Protein AF-A0AB34UCE8-F1 (afdb_monomer_lite)

Sequence (120 aa):
MIWHLSCYLSRYSAGAFVRYRGEFRMFAPASQPRFSLNIDSHNGIDHGFQVMAFTGHEAINKPFCFTLELVSERMSLDLEDLLNRPAFLQFAPDEGGIHGLIDQVSQGDSGRRLTHYSIT

Structure (mmCIF, N/CA/C/O backbone):
data_AF-A0AB34UCE8-F1
#
_entry.id   AF-A0AB34UCE8-F1
#
loop_
_atom_site.group_PDB
_atom_site.id
_atom_site.type_symbol
_atom_site.label_atom_id
_atom_site.label_alt_id
_atom_site.label_comp_id
_atom_site.label_asym_id
_atom_site.label_entity_id
_atom_site.label_seq_id
_atom_site.pdbx_PDB_ins_code
_atom_site.Cartn_x
_atom_site.Cartn_y
_atom_site.Cartn_z
_atom_site.occupancy
_atom_site.B_iso_or_equiv
_atom_site.auth_seq_id
_atom_site.auth_comp_id
_atom_site.auth_asym_id
_atom_site.auth_atom_id
_atom_site.pdbx_PDB_model_num
ATOM 1 N N . MET A 1 1 ? -3.613 0.505 31.515 1.00 31.31 1 MET A N 1
ATOM 2 C CA . MET A 1 1 ? -3.108 1.489 30.537 1.00 31.31 1 MET A CA 1
ATOM 3 C C . MET A 1 1 ? -4.100 1.512 29.391 1.00 31.31 1 MET A C 1
ATOM 5 O O . MET A 1 1 ? -4.073 0.636 28.543 1.00 31.31 1 MET A O 1
ATOM 9 N N . ILE A 1 2 ? -5.084 2.399 29.508 1.00 37.81 2 ILE A N 1
ATOM 10 C CA . ILE A 1 2 ? -6.290 2.462 28.680 1.00 37.81 2 ILE A CA 1
ATOM 11 C C . ILE A 1 2 ? -6.085 3.666 27.765 1.00 37.81 2 ILE A C 1
ATOM 13 O O . ILE A 1 2 ? -6.030 4.786 28.267 1.00 37.81 2 ILE A O 1
ATOM 17 N N . TRP A 1 3 ? -5.919 3.444 26.462 1.00 29.33 3 TRP A N 1
ATOM 18 C CA . TRP A 1 3 ? -5.972 4.536 25.493 1.00 29.33 3 TRP A CA 1
ATOM 19 C C . TRP A 1 3 ? -7.420 4.740 25.058 1.00 29.33 3 TRP A C 1
ATOM 21 O O . TRP A 1 3 ? -8.129 3.815 24.671 1.00 29.33 3 TRP A O 1
ATOM 31 N N . HIS A 1 4 ? -7.854 5.978 25.240 1.00 36.84 4 HIS A N 1
ATOM 32 C CA . HIS A 1 4 ? -9.202 6.485 25.080 1.00 36.84 4 HIS A CA 1
ATOM 33 C C . HIS A 1 4 ? -9.529 6.572 23.577 1.00 36.84 4 HIS A C 1
ATOM 35 O O . HIS A 1 4 ? -9.036 7.466 22.893 1.00 36.84 4 HIS A O 1
ATOM 41 N N . LEU A 1 5 ? -10.346 5.651 23.049 1.00 34.19 5 LEU A N 1
ATOM 42 C CA . LEU A 1 5 ? -10.987 5.830 21.744 1.00 34.19 5 LEU A CA 1
ATOM 43 C C . LEU A 1 5 ? -12.085 6.886 21.888 1.00 34.19 5 LEU A C 1
ATOM 45 O O . LEU A 1 5 ? -13.167 6.605 22.401 1.00 34.19 5 LEU A O 1
ATOM 49 N N . SER A 1 6 ? -11.822 8.096 21.406 1.00 31.16 6 SER A N 1
ATOM 50 C CA . SER A 1 6 ? -12.874 9.060 21.105 1.00 31.16 6 SER A CA 1
ATOM 51 C C . SER A 1 6 ? -12.680 9.601 19.695 1.00 31.16 6 SER A C 1
ATOM 53 O O . SER A 1 6 ? -11.582 10.010 19.335 1.00 31.16 6 SER A O 1
ATOM 55 N N . CYS A 1 7 ? -13.803 9.645 18.973 1.00 29.45 7 CYS A N 1
ATOM 56 C CA . CYS A 1 7 ? -14.050 10.300 17.684 1.00 29.45 7 CYS A CA 1
ATOM 57 C C . CYS A 1 7 ? -13.755 9.495 16.404 1.00 29.45 7 CYS A C 1
ATOM 59 O O . CYS A 1 7 ? -12.812 9.803 15.694 1.00 29.45 7 CYS A O 1
ATOM 61 N N . TYR A 1 8 ? -14.648 8.562 16.035 1.00 30.80 8 TYR A N 1
ATOM 62 C CA . TYR A 1 8 ? -15.521 8.738 14.850 1.00 30.80 8 TYR A CA 1
ATOM 63 C C . TYR A 1 8 ? -16.621 7.655 14.779 1.00 30.80 8 TYR A C 1
ATOM 65 O O . TYR A 1 8 ? -16.669 6.807 13.892 1.00 30.80 8 TYR A O 1
ATOM 73 N N . LEU A 1 9 ? -17.570 7.690 15.719 1.00 33.47 9 LEU A N 1
ATOM 74 C CA . LEU A 1 9 ? -18.876 7.057 15.514 1.00 33.47 9 LEU A CA 1
ATOM 75 C C . LEU A 1 9 ? -19.745 8.004 14.679 1.00 33.47 9 LEU A C 1
ATOM 77 O O . LEU A 1 9 ? -20.550 8.764 15.208 1.00 33.47 9 LEU A O 1
ATOM 81 N N . SER A 1 10 ? -19.596 7.945 13.358 1.00 31.47 10 SER A N 1
ATOM 82 C CA . SER A 1 10 ? -20.659 8.363 12.445 1.00 31.47 10 SER A CA 1
ATOM 83 C C . SER A 1 10 ? -21.003 7.179 11.547 1.00 31.47 10 SER A C 1
ATOM 85 O O . SER A 1 10 ? -20.401 6.973 10.503 1.00 31.47 10 SER A O 1
ATOM 87 N N . ARG A 1 11 ? -21.974 6.383 12.018 1.00 32.59 11 ARG A N 1
ATOM 88 C CA . ARG A 1 11 ? -22.671 5.300 11.297 1.00 32.59 11 ARG A CA 1
ATOM 89 C C . ARG A 1 11 ? -21.793 4.168 10.742 1.00 32.59 11 ARG A C 1
ATOM 91 O O . ARG A 1 11 ? -21.657 4.005 9.537 1.00 32.59 11 ARG A O 1
ATOM 98 N N . TYR A 1 12 ? -21.377 3.267 11.628 1.00 33.50 12 TYR A N 1
ATOM 99 C CA . TYR A 1 12 ? -21.099 1.878 11.257 1.00 33.50 12 TYR A CA 1
ATOM 100 C C . TYR A 1 12 ? -22.294 1.010 11.664 1.00 33.50 12 TYR A C 1
ATOM 102 O O . TYR A 1 12 ? -22.451 0.642 12.825 1.00 33.50 12 TYR A O 1
ATOM 110 N N . SER A 1 13 ? -23.180 0.728 10.707 1.00 29.44 13 SER A N 1
ATOM 111 C CA . SER A 1 13 ? -24.073 -0.429 10.803 1.00 29.44 13 SER A CA 1
ATOM 112 C C . SER A 1 13 ? -23.253 -1.658 10.428 1.00 29.44 13 SER A C 1
ATOM 114 O O . SER A 1 13 ? -22.574 -1.653 9.401 1.00 29.44 13 SER A O 1
ATOM 116 N N . ALA A 1 14 ? -23.308 -2.696 11.261 1.00 29.31 14 ALA A N 1
ATOM 117 C CA . ALA A 1 14 ? -22.696 -3.993 10.999 1.00 29.31 14 ALA A CA 1
ATOM 118 C C . ALA A 1 14 ? -23.028 -4.482 9.572 1.00 29.31 14 ALA A C 1
ATOM 120 O O . ALA A 1 14 ? -24.190 -4.452 9.165 1.00 29.31 14 ALA A O 1
ATOM 121 N N . GLY A 1 15 ? -22.008 -4.916 8.821 1.00 32.22 15 GLY A N 1
ATOM 122 C CA . GLY A 1 15 ? -22.166 -5.540 7.498 1.00 32.22 15 GLY A CA 1
ATOM 123 C C . GLY A 1 15 ? -21.963 -4.643 6.268 1.00 32.22 15 GLY A C 1
ATOM 124 O O . GLY A 1 15 ? -22.334 -5.048 5.169 1.00 32.22 15 GLY A O 1
ATOM 125 N N . ALA A 1 16 ? -21.385 -3.447 6.400 1.00 31.16 16 ALA A N 1
ATOM 126 C CA . ALA A 1 16 ? -21.163 -2.569 5.252 1.00 31.16 16 ALA A CA 1
ATOM 127 C C . ALA A 1 16 ? -19.936 -2.997 4.419 1.00 31.16 16 ALA A C 1
ATOM 129 O O . ALA A 1 16 ? -18.796 -2.801 4.827 1.00 31.16 16 ALA A O 1
ATOM 130 N N . PHE A 1 17 ? -20.170 -3.521 3.211 1.00 34.25 17 PHE A N 1
ATOM 131 C CA . PHE A 1 17 ? -19.202 -3.422 2.116 1.00 34.25 17 PHE A CA 1
ATOM 132 C C . PHE A 1 17 ? -18.898 -1.935 1.892 1.00 34.25 17 PHE A C 1
ATOM 134 O O . PHE A 1 17 ? -19.742 -1.208 1.361 1.00 34.25 17 PHE A O 1
ATOM 141 N N . VAL A 1 18 ? -17.715 -1.460 2.282 1.00 39.50 18 VAL A N 1
ATOM 142 C CA . VAL A 1 18 ? -17.302 -0.088 1.970 1.00 39.50 18 VAL A CA 1
ATOM 143 C C . VAL A 1 18 ? -16.755 -0.069 0.546 1.00 39.50 18 VAL A C 1
ATOM 145 O O . VAL A 1 18 ? -15.559 -0.183 0.300 1.00 39.50 18 VAL A O 1
ATOM 148 N N . ARG A 1 19 ? -17.660 0.064 -0.428 1.00 39.19 19 ARG A N 1
ATOM 149 C CA . ARG A 1 19 ? -17.294 0.541 -1.763 1.00 39.19 19 ARG A CA 1
ATOM 150 C C . ARG A 1 19 ? -17.201 2.059 -1.685 1.00 39.19 19 ARG A C 1
ATOM 152 O O . ARG A 1 19 ? -18.227 2.738 -1.688 1.00 39.19 19 ARG A O 1
ATOM 159 N N . TYR A 1 20 ? -15.990 2.604 -1.617 1.00 41.78 20 TYR A N 1
ATOM 160 C CA . TYR A 1 20 ? -15.804 4.042 -1.780 1.00 41.78 20 TYR A CA 1
ATOM 161 C C . TYR A 1 20 ? -16.196 4.438 -3.212 1.00 41.78 20 TYR A C 1
ATOM 163 O O . TYR A 1 20 ? -15.459 4.220 -4.168 1.00 41.78 20 TYR A O 1
ATOM 171 N N . ARG A 1 21 ? -17.390 5.020 -3.362 1.00 46.47 21 ARG A N 1
ATOM 172 C CA . ARG A 1 21 ? -17.827 5.752 -4.557 1.00 46.47 21 ARG A CA 1
ATOM 173 C C . ARG A 1 21 ? -17.970 7.210 -4.122 1.00 46.47 21 ARG A C 1
ATOM 175 O O . ARG A 1 21 ? -19.006 7.601 -3.602 1.00 46.47 21 ARG A O 1
ATOM 182 N N . GLY A 1 22 ? -16.866 7.954 -4.177 1.00 38.09 22 GLY A N 1
ATOM 183 C CA . GLY A 1 22 ? -16.751 9.257 -3.518 1.00 38.09 22 GLY A CA 1
ATOM 184 C C . GLY A 1 22 ? -17.762 10.293 -4.020 1.00 38.09 22 GLY A C 1
ATOM 185 O O . GLY A 1 22 ? -17.827 10.559 -5.218 1.00 38.09 22 GLY A O 1
ATOM 186 N N . GLU A 1 23 ? -18.497 10.921 -3.098 1.00 37.00 23 GLU A N 1
ATOM 187 C CA . GLU A 1 23 ? -19.188 12.193 -3.328 1.00 37.00 23 GLU A CA 1
ATOM 188 C C . GLU A 1 23 ? -18.338 13.352 -2.783 1.00 37.00 23 GLU A C 1
ATOM 190 O O . GLU A 1 23 ? -17.832 13.321 -1.661 1.00 37.00 23 GLU A O 1
ATOM 195 N N . PHE A 1 24 ? -18.144 14.368 -3.625 1.00 40.97 24 PHE A N 1
ATOM 196 C CA . PHE A 1 24 ? -17.245 15.501 -3.416 1.00 40.97 24 PHE A CA 1
ATOM 197 C C . PHE A 1 24 ? -17.883 16.599 -2.553 1.00 40.97 24 PHE A C 1
ATOM 199 O O . PHE A 1 24 ? -18.940 17.122 -2.903 1.00 40.97 24 PHE A O 1
ATOM 206 N N . ARG A 1 25 ? -17.155 17.102 -1.547 1.00 39.88 25 ARG A N 1
ATOM 207 C CA . ARG A 1 25 ? -17.235 18.516 -1.142 1.00 39.88 25 ARG A CA 1
ATOM 208 C C . ARG A 1 25 ? -15.830 19.126 -0.988 1.00 39.88 25 ARG A C 1
ATOM 210 O O . ARG A 1 25 ? -15.056 18.699 -0.145 1.00 39.88 25 ARG A O 1
ATOM 217 N N . MET A 1 26 ? -15.543 20.062 -1.908 1.00 40.09 26 MET A N 1
ATOM 218 C CA . MET A 1 26 ? -14.670 21.261 -1.868 1.00 40.09 26 MET A CA 1
ATOM 219 C C . MET A 1 26 ? -13.779 21.433 -0.616 1.00 40.09 26 MET A C 1
ATOM 221 O O . MET A 1 26 ? -14.319 21.560 0.470 1.00 40.09 26 MET A O 1
ATOM 225 N N . PHE A 1 27 ? -12.445 21.537 -0.643 1.00 43.84 27 PHE A N 1
ATOM 226 C CA . PHE A 1 27 ? -11.460 21.821 -1.691 1.00 43.84 27 PHE A CA 1
ATOM 227 C C . PHE A 1 27 ? -10.139 21.110 -1.332 1.00 43.84 27 PHE A C 1
ATOM 229 O O . PHE A 1 27 ? -9.498 21.461 -0.347 1.00 43.84 27 PHE A O 1
ATOM 236 N N . ALA A 1 28 ? -9.703 20.164 -2.160 1.00 45.12 28 ALA A N 1
ATOM 237 C CA . ALA A 1 28 ? -8.292 19.797 -2.283 1.00 45.12 28 ALA A CA 1
ATOM 238 C C . ALA A 1 28 ? -7.866 20.188 -3.709 1.00 45.12 28 ALA A C 1
ATOM 240 O O . ALA A 1 28 ? -8.712 20.095 -4.611 1.00 45.12 28 ALA A O 1
ATOM 241 N N . PRO A 1 29 ? -6.630 20.665 -3.948 1.00 43.16 29 PRO A N 1
ATOM 242 C CA . PRO A 1 29 ? -6.163 20.963 -5.299 1.00 43.16 29 PRO A CA 1
ATOM 243 C C . PRO A 1 29 ? -6.410 19.748 -6.203 1.00 43.16 29 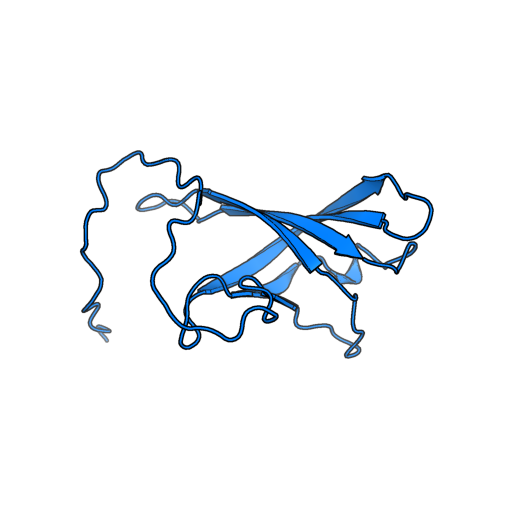PRO A C 1
ATOM 245 O O . PRO A 1 29 ? -6.121 18.613 -5.828 1.00 43.16 29 PRO A O 1
ATOM 248 N N . ALA A 1 30 ? -7.001 19.986 -7.377 1.00 47.66 30 ALA A N 1
ATOM 249 C CA . ALA A 1 30 ? -7.622 18.965 -8.231 1.00 47.66 30 ALA A CA 1
ATOM 250 C C . ALA A 1 30 ? -6.670 17.870 -8.763 1.00 47.66 30 ALA A C 1
ATOM 252 O O . ALA A 1 30 ? -7.119 16.962 -9.457 1.00 47.66 30 ALA A O 1
ATOM 253 N N . SER A 1 31 ? -5.377 17.955 -8.450 1.00 49.78 31 SER A N 1
ATOM 254 C CA . SER A 1 31 ? -4.306 17.099 -8.955 1.00 49.78 31 SER A CA 1
ATOM 255 C C . SER A 1 31 ? -3.635 16.221 -7.897 1.00 49.78 31 SER A C 1
ATOM 257 O O . SER A 1 31 ? -2.732 15.467 -8.249 1.00 49.78 31 SER A O 1
ATOM 259 N N . GLN A 1 32 ? -4.034 16.283 -6.621 1.00 50.03 32 GLN A N 1
ATOM 260 C CA . GLN A 1 32 ? -3.487 15.353 -5.631 1.00 50.03 32 GLN A CA 1
ATOM 261 C C . GLN A 1 32 ? -4.179 13.987 -5.748 1.00 50.03 32 GLN A C 1
ATOM 263 O O . GLN A 1 32 ? -5.415 13.933 -5.702 1.00 50.03 32 GLN A O 1
ATOM 268 N N . PRO A 1 33 ? -3.422 12.881 -5.896 1.00 52.88 33 PRO A N 1
ATOM 269 C CA . PRO A 1 33 ? -4.004 11.554 -5.796 1.00 52.88 33 PRO A CA 1
ATOM 270 C C . PRO A 1 33 ? -4.626 11.439 -4.404 1.00 52.88 33 PRO A C 1
ATOM 272 O O . PRO A 1 33 ? -3.948 11.586 -3.391 1.00 52.88 33 PRO A O 1
ATOM 275 N N . ARG A 1 34 ? -5.946 11.234 -4.353 1.00 70.31 34 ARG A N 1
ATOM 276 C CA . ARG A 1 34 ? -6.688 11.121 -3.084 1.00 70.31 34 ARG A CA 1
ATOM 277 C C . ARG A 1 34 ? -6.280 9.896 -2.268 1.00 70.31 34 ARG A C 1
ATOM 279 O O . ARG A 1 34 ? -6.650 9.801 -1.104 1.00 70.31 34 ARG A O 1
ATOM 286 N N . PHE A 1 35 ? -5.547 8.984 -2.898 1.00 86.44 35 PHE A N 1
ATOM 287 C CA . PHE A 1 35 ? -5.077 7.744 -2.321 1.00 86.44 35 PHE A CA 1
ATOM 288 C C . PHE A 1 35 ? -3.578 7.628 -2.567 1.00 86.44 35 PHE A C 1
ATOM 290 O O . PHE A 1 35 ? -3.126 7.805 -3.702 1.00 86.44 35 PHE A O 1
ATOM 297 N N . SER A 1 36 ? -2.815 7.321 -1.528 1.00 91.94 36 SER A N 1
ATOM 298 C CA . SER A 1 36 ? -1.389 7.032 -1.650 1.00 91.94 36 SER A CA 1
ATOM 299 C C . SER A 1 36 ? -1.029 5.794 -0.848 1.00 91.94 36 SER A C 1
ATOM 301 O O . SER A 1 36 ? -1.662 5.477 0.158 1.00 91.94 36 SER A O 1
ATOM 303 N N . LEU A 1 37 ? -0.014 5.088 -1.332 1.00 95.00 37 LEU A N 1
ATOM 304 C CA . LEU A 1 37 ? 0.551 3.923 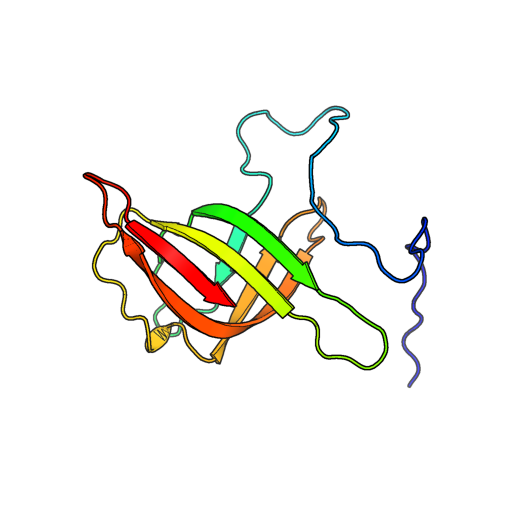-0.681 1.00 95.00 37 LEU A CA 1
ATOM 305 C C . LEU A 1 37 ? 2.016 4.218 -0.381 1.00 95.00 37 LEU A C 1
ATOM 307 O O . LEU A 1 37 ? 2.787 4.514 -1.292 1.00 95.00 37 LEU A O 1
ATOM 311 N N . ASN A 1 38 ? 2.386 4.139 0.890 1.00 94.56 38 ASN A N 1
ATOM 312 C CA . ASN A 1 38 ? 3.775 4.156 1.323 1.00 94.56 38 ASN A CA 1
ATOM 313 C C . ASN A 1 38 ? 4.154 2.748 1.788 1.00 94.56 38 ASN A C 1
ATOM 315 O O . ASN A 1 38 ? 3.385 2.128 2.517 1.00 94.56 38 ASN A O 1
ATOM 319 N N . ILE A 1 39 ? 5.303 2.243 1.348 1.00 94.75 39 ILE A N 1
ATOM 320 C CA . ILE A 1 39 ? 5.829 0.935 1.743 1.00 94.75 39 ILE A CA 1
ATOM 321 C C . ILE A 1 39 ? 7.223 1.170 2.309 1.00 94.75 39 ILE A C 1
ATOM 323 O O . ILE A 1 39 ? 8.058 1.794 1.651 1.00 94.75 39 ILE A O 1
ATOM 327 N N . ASP A 1 40 ? 7.474 0.663 3.512 1.00 92.31 40 ASP A N 1
ATOM 328 C CA . ASP A 1 40 ? 8.793 0.719 4.134 1.00 92.31 40 ASP A CA 1
ATOM 329 C C . ASP A 1 40 ? 9.731 -0.289 3.452 1.00 92.31 40 ASP A C 1
ATOM 331 O O . ASP A 1 40 ? 9.721 -1.486 3.746 1.00 92.31 40 ASP A O 1
ATOM 335 N N . SER A 1 41 ? 10.496 0.192 2.473 1.00 82.06 41 SER A N 1
ATOM 336 C CA . SER A 1 41 ? 11.401 -0.616 1.659 1.00 82.06 41 SER A CA 1
ATOM 337 C C . SER A 1 41 ? 12.811 -0.652 2.252 1.00 82.06 41 SER A C 1
ATOM 339 O O . SER A 1 41 ? 13.417 0.388 2.515 1.00 82.06 41 SER A O 1
ATOM 341 N N . HIS A 1 42 ? 13.388 -1.850 2.398 1.00 76.31 42 HIS A N 1
ATOM 342 C CA . HIS A 1 42 ? 14.711 -2.057 3.011 1.00 76.31 42 HIS A CA 1
ATOM 343 C C . HIS A 1 42 ? 15.873 -1.316 2.333 1.00 76.31 42 HIS A C 1
ATOM 345 O O . HIS A 1 42 ? 16.896 -1.068 2.966 1.00 76.31 42 HIS A O 1
ATOM 351 N N . ASN A 1 43 ? 15.743 -0.980 1.055 1.00 78.19 43 ASN A N 1
ATOM 352 C CA . ASN A 1 43 ? 16.773 -0.316 0.255 1.00 78.19 43 ASN A CA 1
ATOM 353 C C . ASN A 1 43 ? 16.338 1.088 -0.201 1.00 78.19 43 ASN A C 1
ATOM 355 O O . ASN A 1 43 ? 17.010 1.695 -1.034 1.00 78.19 43 ASN A O 1
ATOM 359 N N . GLY A 1 44 ? 15.219 1.597 0.328 1.00 78.88 44 GLY A N 1
ATOM 360 C CA . GLY A 1 44 ? 14.649 2.880 -0.076 1.00 78.88 44 GLY A CA 1
ATOM 361 C C . GLY A 1 44 ? 14.226 2.927 -1.547 1.00 78.88 44 GLY A C 1
ATOM 362 O O . GLY A 1 44 ? 14.144 4.017 -2.115 1.00 78.88 44 GLY A O 1
ATOM 363 N N . ILE A 1 45 ? 13.998 1.774 -2.191 1.00 84.44 45 ILE A N 1
ATOM 364 C CA . ILE A 1 45 ? 13.519 1.739 -3.574 1.00 84.44 45 ILE A CA 1
ATOM 365 C C . ILE A 1 45 ? 12.116 2.333 -3.639 1.00 84.44 45 ILE A C 1
ATOM 367 O O . ILE A 1 45 ? 11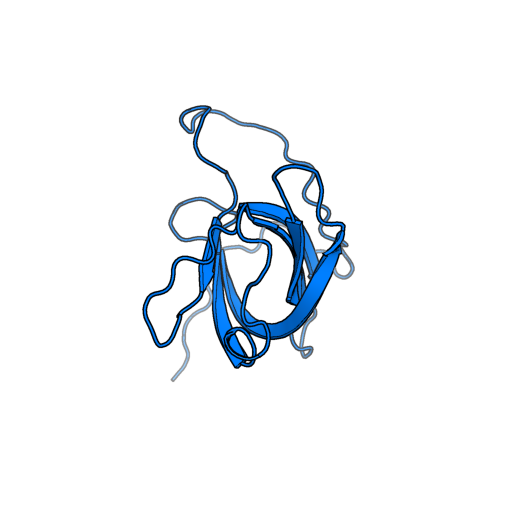.196 1.890 -2.956 1.00 84.44 45 ILE A O 1
ATOM 371 N N . ASP A 1 46 ? 11.946 3.282 -4.556 1.00 88.62 46 ASP A N 1
ATOM 372 C CA . ASP A 1 46 ? 10.630 3.705 -5.003 1.00 88.62 46 ASP A CA 1
ATOM 373 C C . ASP A 1 46 ? 10.079 2.703 -6.032 1.00 88.62 46 ASP A C 1
ATOM 375 O O . ASP A 1 46 ? 10.609 2.529 -7.143 1.00 88.62 46 ASP A O 1
ATOM 379 N N . HIS A 1 47 ? 9.005 2.021 -5.638 1.00 90.62 47 HIS A N 1
ATOM 380 C CA . HIS A 1 47 ? 8.282 1.069 -6.475 1.00 90.62 47 HIS A CA 1
ATOM 381 C C . HIS A 1 47 ? 7.406 1.765 -7.531 1.00 90.62 47 HIS A C 1
ATOM 383 O O . HIS A 1 47 ? 6.974 1.114 -8.484 1.00 90.62 47 HIS A O 1
ATOM 389 N N . GLY A 1 48 ? 7.160 3.074 -7.401 1.00 91.94 48 GLY A N 1
ATOM 390 C CA . GLY A 1 48 ? 6.358 3.865 -8.334 1.00 91.94 48 GLY A CA 1
ATOM 391 C C . GLY A 1 48 ? 4.884 3.461 -8.365 1.00 91.94 48 GLY A C 1
ATOM 392 O O . GLY A 1 48 ? 4.226 3.629 -9.393 1.00 91.94 48 GLY A O 1
ATOM 393 N N . PHE A 1 49 ? 4.376 2.873 -7.276 1.00 94.19 49 PHE A N 1
ATOM 394 C CA . PHE A 1 49 ? 2.997 2.405 -7.206 1.00 94.19 49 PHE A CA 1
ATOM 395 C C . PHE A 1 49 ? 2.005 3.564 -7.184 1.00 94.19 49 PHE A C 1
ATOM 397 O O . PHE A 1 49 ? 2.098 4.486 -6.377 1.00 94.19 49 PHE A O 1
ATOM 404 N N . GLN A 1 50 ? 0.995 3.460 -8.041 1.00 93.31 50 GLN A N 1
ATOM 405 C CA . GLN A 1 50 ? -0.187 4.309 -8.029 1.00 93.31 50 GLN A CA 1
ATOM 406 C C . GLN A 1 50 ? -1.398 3.454 -7.674 1.00 93.31 50 GLN A C 1
ATOM 408 O O . GLN A 1 50 ? -1.640 2.424 -8.305 1.00 93.31 50 GLN A O 1
ATOM 413 N N . VAL A 1 51 ? -2.166 3.890 -6.676 1.00 93.31 51 VAL A N 1
ATOM 414 C CA . VAL A 1 51 ? -3.378 3.190 -6.235 1.00 93.31 51 VAL A CA 1
ATOM 415 C C . VAL A 1 51 ? -4.503 3.449 -7.236 1.00 93.31 51 VAL A C 1
ATOM 417 O O . VAL A 1 51 ? -4.918 4.593 -7.422 1.00 93.31 51 VAL A O 1
ATOM 420 N N . MET A 1 52 ? -5.006 2.391 -7.874 1.00 91.19 52 MET A N 1
ATOM 421 C CA . MET A 1 52 ? -6.153 2.448 -8.789 1.00 91.19 52 MET A CA 1
ATOM 422 C C . MET A 1 52 ? -7.467 2.201 -8.060 1.00 91.19 52 MET A C 1
ATOM 424 O O . MET A 1 52 ? -8.434 2.941 -8.246 1.00 91.19 52 MET A O 1
ATOM 428 N N . ALA A 1 53 ? -7.491 1.177 -7.213 1.00 90.75 53 ALA A N 1
ATOM 429 C CA . ALA A 1 53 ? -8.644 0.812 -6.410 1.00 90.75 53 ALA A CA 1
ATOM 430 C C . ALA A 1 53 ? -8.195 0.092 -5.138 1.00 90.75 53 ALA A C 1
ATOM 432 O O . ALA A 1 53 ? -7.075 -0.405 -5.044 1.00 90.75 53 ALA A O 1
ATOM 433 N N . PHE A 1 54 ? -9.089 0.024 -4.158 1.00 94.56 54 PHE A N 1
ATOM 434 C CA . PHE A 1 54 ? -8.911 -0.830 -2.995 1.00 94.56 54 PHE A CA 1
ATOM 435 C C . PHE A 1 54 ? -10.265 -1.291 -2.460 1.00 94.56 54 PHE A C 1
ATOM 437 O O . PHE A 1 54 ? -11.283 -0.615 -2.632 1.00 94.56 54 PHE A O 1
ATOM 444 N N . THR A 1 55 ? -10.273 -2.446 -1.803 1.00 92.69 55 THR A N 1
ATOM 445 C CA . THR A 1 55 ? -11.419 -2.971 -1.057 1.00 92.69 55 THR A CA 1
ATOM 446 C C . THR A 1 55 ? -10.944 -3.403 0.320 1.00 92.69 55 THR A C 1
ATOM 448 O O . THR A 1 55 ? -9.991 -4.165 0.421 1.00 92.69 55 THR A O 1
ATOM 451 N N . GLY A 1 56 ? -11.614 -2.922 1.367 1.00 92.12 56 GLY A N 1
ATOM 452 C CA . GLY A 1 56 ? -11.330 -3.285 2.753 1.00 92.12 56 GLY A CA 1
ATOM 453 C C . GLY A 1 56 ? -12.440 -4.133 3.365 1.00 92.12 56 GLY A C 1
ATOM 454 O O . GLY A 1 56 ? -13.626 -3.893 3.120 1.00 92.12 56 GLY A O 1
ATOM 455 N N . HIS A 1 57 ? -12.056 -5.098 4.192 1.00 90.31 57 HIS A N 1
ATOM 456 C CA . HIS A 1 57 ? -12.941 -5.831 5.085 1.00 90.31 57 HIS A CA 1
ATOM 457 C C . HIS A 1 57 ? -12.474 -5.648 6.527 1.00 90.31 57 HIS A C 1
ATOM 459 O O . HIS A 1 57 ? -11.344 -5.990 6.873 1.00 90.31 57 HIS A O 1
ATOM 465 N N . GLU A 1 58 ? -13.365 -5.141 7.374 1.00 90.44 58 GLU A N 1
ATOM 466 C CA . GLU A 1 58 ? -13.126 -4.971 8.803 1.00 90.44 58 GLU A CA 1
ATOM 467 C C . GLU A 1 58 ? -14.342 -5.473 9.586 1.00 90.44 58 GLU A C 1
ATOM 469 O O . GLU A 1 58 ? -15.494 -5.199 9.237 1.00 90.44 58 GLU A O 1
ATOM 474 N N . ALA A 1 59 ? -14.083 -6.233 10.649 1.00 89.31 59 ALA A N 1
ATOM 475 C CA . ALA A 1 59 ? -15.107 -6.737 11.548 1.00 89.31 59 ALA A CA 1
ATOM 476 C C . ALA A 1 59 ? -14.549 -6.868 12.969 1.00 89.31 59 ALA A C 1
ATOM 478 O O . ALA A 1 59 ? -13.373 -7.163 13.173 1.00 89.31 59 ALA A O 1
ATOM 479 N N . ILE A 1 60 ? -15.413 -6.692 13.971 1.00 93.25 60 ILE A N 1
ATOM 480 C CA . ILE A 1 60 ? -15.026 -6.825 15.381 1.00 93.25 60 ILE A CA 1
ATOM 481 C C . ILE A 1 60 ? -14.467 -8.234 15.630 1.00 93.25 60 ILE A C 1
ATOM 483 O O . ILE A 1 60 ? -15.087 -9.231 15.253 1.00 93.25 60 ILE A O 1
ATOM 487 N N . ASN A 1 61 ? -13.315 -8.312 16.303 1.00 91.81 61 ASN A N 1
ATOM 488 C CA . ASN A 1 61 ? -12.588 -9.554 16.601 1.00 91.81 61 ASN A CA 1
ATOM 489 C C . ASN A 1 61 ? -12.129 -10.343 15.359 1.00 91.81 61 ASN A C 1
ATOM 491 O O . ASN A 1 61 ? -11.918 -11.557 15.442 1.00 91.81 61 ASN A O 1
ATOM 495 N N . LYS A 1 62 ? -11.976 -9.683 14.209 1.00 91.81 62 LYS A N 1
ATOM 496 C CA . LYS A 1 62 ? -11.342 -10.245 13.013 1.00 91.81 62 LYS A CA 1
ATOM 497 C C . LYS A 1 62 ? -10.165 -9.357 12.605 1.00 91.81 62 LYS A C 1
ATOM 499 O O . LYS A 1 62 ? -10.274 -8.141 12.747 1.00 91.81 62 LYS A O 1
ATOM 504 N N . PRO A 1 63 ? -9.055 -9.930 12.107 1.00 90.25 63 PRO A N 1
ATOM 505 C CA . PRO A 1 63 ? -8.054 -9.136 11.408 1.00 90.25 63 PRO A CA 1
ATOM 506 C C . PRO A 1 63 ? -8.721 -8.372 10.263 1.00 90.25 63 PRO A C 1
ATOM 508 O O . PRO A 1 63 ? -9.580 -8.926 9.570 1.00 90.25 63 PRO A O 1
ATOM 511 N N . PHE A 1 64 ? -8.346 -7.110 10.082 1.00 91.81 64 PHE A N 1
ATOM 512 C CA . PHE A 1 64 ? -8.721 -6.381 8.879 1.00 91.81 64 PHE A CA 1
ATOM 513 C C . PHE A 1 64 ? -7.961 -6.956 7.676 1.00 91.81 64 PHE A C 1
ATOM 515 O O . PHE A 1 64 ? -6.906 -7.571 7.830 1.00 91.81 64 PHE A O 1
ATOM 522 N N . CYS A 1 65 ? -8.490 -6.749 6.477 1.00 93.94 65 CYS A N 1
ATOM 523 C CA . CYS A 1 65 ? -7.852 -7.153 5.228 1.00 93.94 65 CYS A CA 1
ATOM 524 C C . CYS A 1 65 ? -8.181 -6.117 4.155 1.00 93.94 65 CYS A C 1
ATOM 526 O O . CYS A 1 65 ? -9.347 -5.744 4.006 1.00 93.94 65 CYS A O 1
ATOM 528 N N . PHE A 1 66 ? -7.168 -5.623 3.445 1.00 96.00 66 PHE A N 1
ATOM 529 C CA . PHE A 1 66 ? -7.339 -4.644 2.378 1.00 96.00 66 PHE A CA 1
ATOM 530 C C . PHE A 1 66 ? -6.631 -5.130 1.126 1.00 96.00 66 PHE A C 1
ATOM 532 O O . PHE A 1 66 ? -5.413 -5.188 1.095 1.00 96.00 66 PHE A O 1
ATOM 539 N N . THR A 1 67 ? -7.391 -5.398 0.071 1.00 97.25 67 THR A N 1
ATOM 540 C CA . THR A 1 67 ? -6.814 -5.687 -1.241 1.00 97.25 67 THR A CA 1
ATOM 541 C C . THR A 1 67 ? -6.707 -4.396 -2.034 1.00 97.25 67 THR A C 1
ATOM 543 O O . THR A 1 67 ? -7.700 -3.680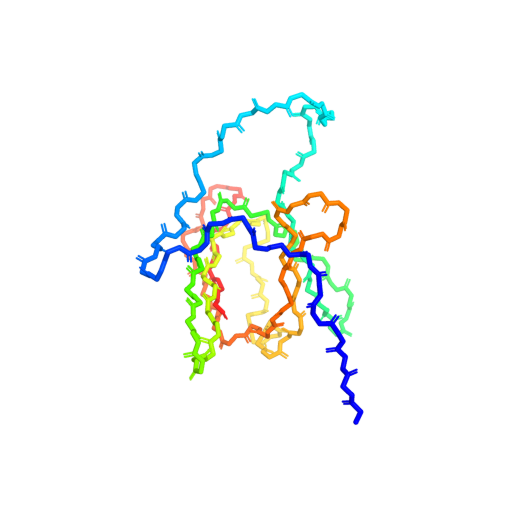 -2.200 1.00 97.25 67 THR A O 1
ATOM 546 N N . LEU A 1 68 ? -5.510 -4.095 -2.528 1.00 97.00 68 LEU A N 1
ATOM 547 C CA . LEU A 1 68 ? -5.220 -2.931 -3.355 1.00 97.00 68 LEU A CA 1
ATOM 548 C C . LEU A 1 68 ? -4.930 -3.383 -4.786 1.00 97.00 68 LEU A C 1
ATOM 550 O O . LEU A 1 68 ? -4.227 -4.367 -5.020 1.00 97.00 68 LEU A O 1
ATOM 554 N N . GLU A 1 69 ? -5.447 -2.619 -5.740 1.00 96.19 69 GLU A N 1
ATOM 555 C CA . GLU A 1 69 ? -5.097 -2.690 -7.154 1.00 96.19 69 GLU A CA 1
ATOM 556 C C . GLU A 1 69 ? -4.183 -1.511 -7.480 1.00 96.19 69 GLU A C 1
ATOM 558 O O . GLU A 1 69 ? -4.536 -0.345 -7.266 1.00 96.19 69 GLU A O 1
ATOM 563 N N . LEU A 1 70 ? -2.998 -1.821 -7.990 1.00 95.44 70 LEU A N 1
ATOM 564 C CA . LEU A 1 70 ? -1.912 -0.879 -8.204 1.00 95.44 70 LEU A CA 1
ATOM 565 C C . LEU A 1 70 ? -1.459 -0.908 -9.663 1.00 95.44 70 LEU A C 1
ATOM 567 O O . LEU A 1 70 ? -1.574 -1.923 -10.351 1.00 95.44 70 LEU A O 1
ATOM 571 N N . VAL A 1 71 ? -0.871 0.194 -10.115 1.00 94.00 71 VAL A N 1
ATOM 572 C CA . VAL A 1 71 ? -0.083 0.237 -11.353 1.00 94.00 71 VAL A CA 1
ATOM 573 C C . VAL A 1 71 ? 1.290 0.843 -11.097 1.00 94.00 71 VAL A C 1
ATOM 575 O O . VAL A 1 71 ? 1.432 1.725 -10.253 1.00 94.00 71 VAL A O 1
ATOM 578 N N . SER A 1 72 ? 2.300 0.382 -11.830 1.00 94.12 72 SER A N 1
ATOM 579 C CA . SER A 1 72 ? 3.644 0.971 -11.839 1.00 94.12 72 SER A CA 1
ATOM 580 C C . SER A 1 72 ? 4.242 0.926 -13.245 1.00 94.12 72 SER A C 1
ATOM 582 O O . SER A 1 72 ? 3.932 0.038 -14.039 1.00 94.12 72 SER A O 1
ATOM 584 N N . GLU A 1 73 ? 5.118 1.878 -13.566 1.00 93.44 73 GLU A N 1
ATOM 585 C CA . GLU A 1 73 ? 5.929 1.836 -14.794 1.00 93.44 73 GLU A CA 1
ATOM 586 C C . GLU A 1 73 ? 7.034 0.770 -14.727 1.00 93.44 73 GLU A C 1
ATOM 588 O O . GLU A 1 73 ? 7.613 0.387 -15.744 1.00 93.44 73 GLU A O 1
ATOM 593 N N . ARG A 1 74 ? 7.324 0.256 -13.528 1.00 90.94 74 ARG A N 1
ATOM 594 C CA . ARG A 1 74 ? 8.315 -0.796 -13.310 1.00 90.94 74 ARG A CA 1
ATOM 595 C C . ARG A 1 74 ? 7.678 -2.147 -13.621 1.00 90.94 74 ARG A C 1
ATOM 597 O O . ARG A 1 74 ? 6.722 -2.544 -12.964 1.00 90.94 74 ARG A O 1
ATOM 604 N N . MET A 1 75 ? 8.215 -2.851 -14.616 1.00 86.50 75 MET A N 1
ATOM 605 C CA . MET A 1 75 ? 7.689 -4.147 -15.082 1.00 86.50 75 MET A CA 1
ATOM 606 C C . MET A 1 75 ? 8.315 -5.363 -14.378 1.00 86.50 75 MET A C 1
ATOM 608 O O . MET A 1 75 ? 7.825 -6.476 -14.531 1.00 86.50 75 MET A O 1
ATOM 612 N N . SER A 1 76 ? 9.412 -5.159 -13.645 1.00 84.88 76 SER A N 1
ATOM 613 C CA . SER A 1 76 ? 10.190 -6.213 -12.982 1.00 84.88 76 SER A CA 1
ATOM 614 C C . SER A 1 76 ? 10.532 -5.794 -11.550 1.00 84.88 76 SER A C 1
ATOM 616 O O . SER A 1 76 ? 11.679 -5.459 -11.240 1.00 84.88 76 SER A O 1
ATOM 618 N N . LEU A 1 77 ? 9.509 -5.697 -10.701 1.00 90.12 77 LEU A N 1
ATOM 619 C CA . LEU A 1 77 ? 9.697 -5.496 -9.266 1.00 90.12 77 LEU A CA 1
ATOM 620 C C . LEU A 1 77 ? 10.073 -6.824 -8.606 1.00 90.12 77 LEU A C 1
ATOM 622 O O . LEU A 1 77 ? 9.534 -7.866 -8.972 1.00 90.12 77 LEU A O 1
ATOM 626 N N . ASP A 1 78 ? 10.973 -6.773 -7.627 1.00 91.31 78 ASP A N 1
ATOM 627 C CA . ASP A 1 78 ? 11.165 -7.900 -6.720 1.00 91.31 78 ASP A CA 1
ATOM 628 C C . ASP A 1 78 ? 9.950 -7.965 -5.789 1.00 91.31 78 ASP A C 1
ATOM 630 O O . ASP A 1 78 ? 9.734 -7.084 -4.955 1.00 91.31 78 ASP A O 1
ATOM 634 N N . LEU A 1 79 ? 9.092 -8.957 -6.024 1.00 92.38 79 LEU A N 1
ATOM 635 C CA . LEU A 1 79 ? 7.858 -9.130 -5.270 1.00 92.38 79 LEU A CA 1
ATOM 636 C C . LEU A 1 79 ? 8.128 -9.720 -3.884 1.00 92.38 79 LEU A C 1
ATOM 638 O O . LEU A 1 79 ? 7.412 -9.401 -2.940 1.00 92.38 79 LEU A O 1
ATOM 642 N N . GLU A 1 80 ? 9.162 -10.545 -3.734 1.00 92.50 80 GLU A N 1
ATOM 643 C CA . GLU A 1 80 ? 9.499 -11.137 -2.437 1.00 92.50 80 GLU A CA 1
ATOM 644 C C . GLU A 1 80 ? 9.959 -10.056 -1.460 1.00 92.50 80 GLU A C 1
ATOM 646 O O . GLU A 1 80 ? 9.580 -10.072 -0.288 1.00 92.50 80 GLU A O 1
ATOM 651 N N . ASP A 1 81 ? 10.664 -9.046 -1.972 1.00 91.25 81 ASP A N 1
ATOM 652 C CA . ASP A 1 81 ? 11.054 -7.858 -1.218 1.00 91.25 81 ASP A CA 1
ATOM 653 C C . ASP A 1 81 ? 9.865 -7.031 -0.705 1.00 91.25 81 ASP A C 1
ATOM 655 O O . ASP A 1 81 ? 10.049 -6.228 0.211 1.00 91.25 81 ASP A O 1
ATOM 659 N N . LEU A 1 82 ? 8.657 -7.206 -1.253 1.00 93.56 82 LEU A N 1
ATOM 660 C CA . LEU A 1 82 ? 7.440 -6.529 -0.792 1.00 93.56 82 LEU A CA 1
ATOM 661 C C . LEU A 1 82 ? 6.712 -7.293 0.317 1.00 93.56 82 LEU A C 1
ATOM 663 O O . LEU A 1 82 ? 5.911 -6.694 1.031 1.00 93.56 82 LEU A O 1
ATOM 667 N N . LEU A 1 83 ? 6.978 -8.586 0.491 1.00 95.31 83 LEU A N 1
ATOM 668 C CA . LEU A 1 83 ? 6.296 -9.396 1.495 1.00 95.31 83 LEU A CA 1
ATOM 669 C C . LEU A 1 83 ? 6.723 -9.012 2.913 1.00 95.31 83 LEU A C 1
ATOM 671 O O . LEU A 1 83 ? 7.885 -8.710 3.189 1.00 95.31 83 LEU A O 1
ATOM 675 N N . ASN A 1 84 ? 5.765 -9.063 3.837 1.00 95.06 84 ASN A N 1
AT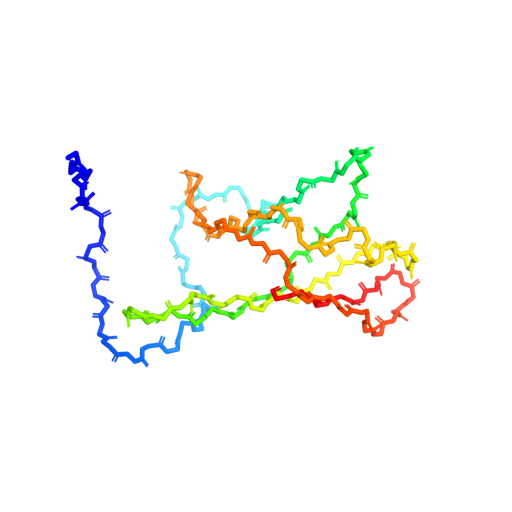OM 676 C CA . ASN A 1 84 ? 5.920 -8.702 5.245 1.00 95.06 84 ASN A CA 1
ATOM 677 C C . ASN A 1 84 ? 6.414 -7.262 5.466 1.00 95.06 84 ASN A C 1
ATOM 679 O O . ASN A 1 84 ? 6.951 -6.939 6.531 1.00 95.06 84 ASN A O 1
ATOM 683 N N . ARG A 1 85 ? 6.236 -6.381 4.473 1.00 95.06 85 ARG A N 1
ATOM 684 C CA . ARG A 1 85 ? 6.585 -4.967 4.593 1.00 95.06 85 ARG A CA 1
ATOM 685 C C . ARG A 1 85 ? 5.482 -4.179 5.278 1.00 95.06 85 ARG A C 1
ATOM 687 O O . ARG A 1 85 ? 4.322 -4.323 4.888 1.00 95.06 85 ARG A O 1
ATOM 694 N N . PRO A 1 86 ? 5.829 -3.310 6.244 1.00 96.19 86 PRO A N 1
ATOM 695 C CA . PRO A 1 86 ? 4.928 -2.268 6.701 1.00 96.19 86 PRO A CA 1
ATOM 696 C C . PRO A 1 86 ? 4.498 -1.393 5.528 1.00 96.19 86 PRO A C 1
ATOM 698 O O . PRO A 1 86 ? 5.329 -0.875 4.780 1.00 96.19 86 PRO A O 1
ATOM 701 N N . ALA A 1 87 ? 3.191 -1.223 5.387 1.00 96.56 87 ALA A N 1
ATOM 702 C CA . ALA A 1 87 ? 2.594 -0.367 4.385 1.00 96.56 87 ALA A CA 1
ATOM 703 C C . ALA A 1 87 ? 1.555 0.553 5.021 1.00 96.56 87 ALA A C 1
ATOM 705 O O . ALA A 1 87 ? 0.902 0.206 6.008 1.00 96.56 87 ALA A O 1
ATOM 706 N N . PHE A 1 88 ? 1.400 1.734 4.443 1.00 95.75 88 PHE A N 1
ATOM 707 C CA . PHE A 1 88 ? 0.407 2.712 4.841 1.00 95.75 88 PHE A CA 1
ATOM 708 C C . PHE A 1 88 ? -0.405 3.153 3.628 1.00 95.75 88 PHE A C 1
ATOM 710 O O . PHE A 1 88 ? 0.138 3.746 2.693 1.00 95.75 88 PHE A O 1
ATOM 717 N N . LEU A 1 89 ? -1.705 2.857 3.654 1.00 95.19 89 LEU A N 1
ATOM 718 C CA . LEU A 1 89 ? -2.672 3.334 2.674 1.00 95.19 89 LEU A CA 1
ATOM 719 C C . LEU A 1 89 ? -3.382 4.567 3.238 1.00 95.19 89 LEU A C 1
ATOM 721 O O . LEU A 1 89 ? -4.252 4.455 4.104 1.00 95.19 89 LEU A O 1
ATOM 725 N N . GLN A 1 90 ? -3.053 5.737 2.700 1.00 93.06 90 GLN A N 1
ATOM 726 C CA . GLN A 1 90 ? -3.765 6.981 2.972 1.00 93.06 90 GLN A CA 1
ATOM 727 C C . GLN A 1 90 ? -4.988 7.064 2.059 1.00 93.06 90 GLN A C 1
ATOM 729 O O . GLN A 1 90 ? -4.847 6.996 0.838 1.00 93.06 90 GLN A O 1
ATOM 734 N N . PHE A 1 91 ? -6.181 7.254 2.623 1.00 86.62 91 PHE A N 1
ATOM 735 C CA . PHE A 1 91 ? -7.412 7.435 1.835 1.00 86.62 91 PHE A CA 1
ATOM 736 C C . PHE A 1 91 ? -8.356 8.523 2.370 1.00 86.62 91 PHE A C 1
ATOM 738 O O . PHE A 1 91 ? -9.412 8.767 1.780 1.00 86.62 91 PHE A O 1
ATOM 745 N N . ALA A 1 92 ? -7.986 9.192 3.463 1.00 84.38 92 ALA A N 1
ATOM 746 C CA . ALA A 1 92 ? -8.675 10.355 4.014 1.00 84.38 92 ALA A CA 1
ATOM 747 C C . ALA A 1 92 ? -7.714 11.566 4.099 1.00 84.38 92 ALA A C 1
ATOM 749 O O . ALA A 1 92 ? -6.563 11.458 3.691 1.00 84.38 92 ALA A O 1
ATOM 750 N N . PRO A 1 93 ? -8.154 12.759 4.530 1.00 79.88 93 PRO A N 1
ATOM 751 C CA . PRO A 1 93 ? -7.258 13.879 4.854 1.00 79.88 93 PRO A CA 1
ATOM 752 C C . PRO A 1 93 ? -6.472 13.660 6.162 1.00 79.88 93 PRO A C 1
ATOM 754 O O . PRO A 1 93 ? -6.749 12.708 6.888 1.00 79.88 93 PRO A O 1
ATOM 757 N N . ASP A 1 94 ? -5.528 14.559 6.465 1.00 80.94 94 ASP A N 1
ATOM 758 C CA . ASP A 1 94 ? -4.851 14.685 7.772 1.00 80.94 94 ASP A CA 1
ATOM 759 C C . ASP A 1 94 ? -4.243 13.380 8.322 1.00 80.94 94 ASP A C 1
ATOM 761 O O . ASP A 1 94 ? -4.486 13.011 9.466 1.00 80.94 94 ASP A O 1
ATOM 765 N N . GLU A 1 95 ? -3.490 12.645 7.494 1.00 79.62 95 GLU A N 1
ATOM 766 C CA . GLU A 1 95 ? -2.884 11.344 7.860 1.00 79.62 95 GLU A CA 1
ATOM 767 C C . GLU A 1 95 ? -3.910 10.239 8.197 1.00 79.62 95 GLU A C 1
ATOM 769 O O . GLU A 1 95 ? -3.575 9.166 8.691 1.00 79.62 95 GLU A O 1
ATOM 774 N N . GLY A 1 96 ? -5.187 10.460 7.866 1.00 86.62 96 GLY A N 1
ATOM 775 C CA . GLY A 1 96 ? -6.219 9.433 7.904 1.00 86.62 96 GLY A CA 1
ATOM 776 C C . GLY A 1 96 ? -5.993 8.313 6.877 1.00 86.62 96 GLY A C 1
ATOM 777 O O . GLY A 1 96 ? -6.203 8.473 5.669 1.00 86.62 96 GLY A O 1
ATOM 778 N N . GLY A 1 97 ? -5.636 7.139 7.377 1.00 91.62 97 GLY A N 1
ATOM 779 C CA . GLY A 1 97 ? -5.382 5.957 6.566 1.00 91.62 97 GLY A CA 1
ATOM 780 C C . GLY A 1 97 ? -5.354 4.685 7.398 1.00 91.62 97 GLY A C 1
ATOM 781 O O . GLY A 1 97 ? -5.803 4.664 8.545 1.00 91.62 97 GLY A O 1
ATOM 782 N N . ILE A 1 98 ? -4.815 3.620 6.812 1.00 93.12 98 ILE A N 1
ATOM 783 C CA . ILE A 1 98 ? -4.617 2.342 7.490 1.00 93.12 98 ILE A CA 1
ATOM 784 C C . ILE A 1 98 ? -3.178 1.859 7.330 1.00 93.12 98 ILE A C 1
ATOM 786 O O . ILE A 1 98 ? -2.619 1.876 6.233 1.00 93.12 98 ILE A O 1
ATOM 790 N N . HIS A 1 99 ? -2.589 1.423 8.441 1.00 95.44 99 HIS A N 1
ATOM 791 C CA . HIS A 1 99 ? -1.320 0.704 8.451 1.00 95.44 99 HIS A CA 1
ATOM 792 C C . HIS A 1 99 ? -1.576 -0.797 8.368 1.00 95.44 99 HIS A C 1
ATOM 794 O O . HIS A 1 99 ? -2.481 -1.305 9.026 1.00 95.44 99 HIS A O 1
ATOM 800 N N . GLY A 1 100 ? -0.745 -1.506 7.616 1.00 95.38 100 GLY A N 1
ATOM 801 C CA . GLY A 1 100 ? -0.804 -2.955 7.488 1.00 95.38 100 GLY A CA 1
ATOM 802 C C . GLY A 1 100 ? 0.558 -3.566 7.197 1.00 95.38 100 GLY A C 1
ATOM 803 O O . GLY A 1 100 ? 1.566 -2.865 7.096 1.00 95.38 100 GLY A O 1
ATOM 804 N N . LEU A 1 101 ? 0.567 -4.889 7.076 1.00 96.69 101 LEU A N 1
ATOM 805 C CA . LEU A 1 101 ? 1.676 -5.654 6.524 1.00 96.69 101 LEU A CA 1
ATOM 806 C C . LEU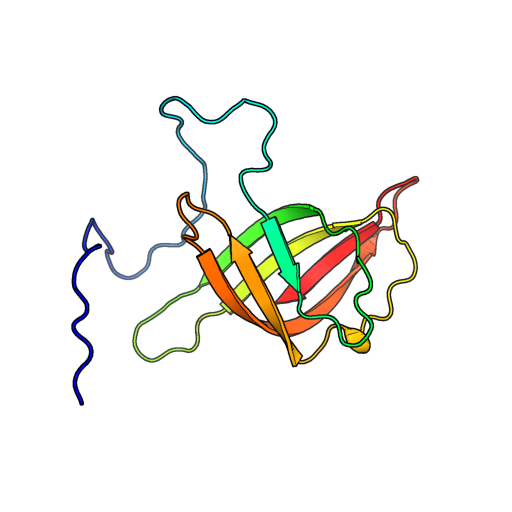 A 1 101 ? 1.209 -6.247 5.202 1.00 96.69 101 LEU A C 1
ATOM 808 O O . LEU A 1 101 ? 0.078 -6.716 5.126 1.00 96.69 101 LEU A O 1
ATOM 812 N N . ILE A 1 102 ? 2.075 -6.233 4.196 1.00 97.12 102 ILE A N 1
ATOM 813 C CA . ILE A 1 102 ? 1.799 -6.898 2.922 1.00 97.12 102 ILE A CA 1
ATOM 814 C C . ILE A 1 102 ? 1.927 -8.409 3.136 1.00 97.12 102 ILE A C 1
ATOM 816 O O . ILE A 1 102 ? 3.027 -8.909 3.374 1.00 97.12 102 ILE A O 1
ATOM 820 N N . ASP A 1 103 ? 0.812 -9.126 3.062 1.00 97.12 103 ASP A N 1
ATOM 821 C CA . ASP A 1 103 ? 0.747 -10.584 3.198 1.00 97.12 103 ASP A CA 1
ATOM 822 C C . ASP A 1 103 ? 0.887 -11.271 1.838 1.00 97.12 103 ASP A C 1
ATOM 824 O O . ASP A 1 103 ? 1.548 -12.301 1.705 1.00 97.12 103 ASP A O 1
ATOM 828 N N . GLN A 1 104 ? 0.298 -10.672 0.800 1.00 97.56 104 GLN A N 1
ATOM 829 C CA . GLN A 1 104 ? 0.341 -11.207 -0.555 1.00 97.56 104 GLN A CA 1
ATOM 830 C C . GLN A 1 104 ? 0.670 -10.123 -1.566 1.00 97.56 104 GLN A C 1
ATOM 832 O O . GLN A 1 104 ? 0.256 -8.972 -1.442 1.00 97.56 104 GLN A O 1
ATOM 837 N N . VAL A 1 105 ? 1.367 -10.524 -2.624 1.00 97.19 105 VAL A N 1
ATOM 838 C CA . VAL A 1 105 ? 1.626 -9.684 -3.785 1.00 97.19 105 VAL A CA 1
ATOM 839 C C . VAL A 1 105 ? 1.524 -10.514 -5.056 1.00 97.19 105 VAL A C 1
ATOM 841 O O . VAL A 1 105 ? 1.934 -11.672 -5.110 1.00 97.19 105 VAL A O 1
ATOM 844 N N . SER A 1 106 ? 0.964 -9.913 -6.095 1.00 96.44 106 SER A N 1
ATOM 845 C CA . SER A 1 106 ? 0.892 -10.494 -7.428 1.00 96.44 106 SER A CA 1
ATOM 846 C C . SER A 1 106 ? 1.131 -9.427 -8.487 1.00 96.44 106 SER A C 1
ATOM 848 O O . SER A 1 106 ? 0.786 -8.257 -8.311 1.00 96.44 106 SER A O 1
ATOM 850 N N . GLN A 1 107 ? 1.722 -9.849 -9.599 1.00 95.62 107 GLN A N 1
ATOM 851 C CA . GLN A 1 107 ? 1.843 -9.058 -10.814 1.00 95.62 107 GLN A CA 1
ATOM 852 C C . GLN A 1 107 ? 0.814 -9.568 -11.824 1.00 95.62 107 GLN A C 1
ATOM 854 O O . GLN A 1 107 ? 0.737 -10.766 -12.092 1.00 95.62 107 GLN A O 1
ATOM 859 N N . GLY A 1 108 ? 0.007 -8.651 -12.346 1.00 90.94 108 GLY A N 1
ATOM 860 C CA . GLY A 1 108 ? -0.948 -8.901 -13.416 1.00 90.94 108 GLY A CA 1
ATOM 861 C C . GLY A 1 108 ? -0.389 -8.496 -14.777 1.00 90.94 108 GLY A C 1
ATOM 862 O O . GLY A 1 108 ? 0.822 -8.495 -15.004 1.00 90.94 108 GLY A O 1
ATOM 863 N N . ASP A 1 109 ? -1.286 -8.120 -15.685 1.00 87.38 109 ASP A N 1
ATOM 864 C CA . ASP A 1 109 ? -0.913 -7.748 -17.046 1.00 87.38 109 ASP A CA 1
ATOM 865 C C . ASP A 1 109 ? 0.031 -6.536 -17.084 1.00 87.38 109 ASP A C 1
ATOM 867 O O . ASP A 1 109 ? -0.205 -5.484 -16.476 1.00 87.38 109 ASP A O 1
ATOM 871 N N . SER A 1 110 ? 1.089 -6.672 -17.882 1.00 79.81 110 SER A N 1
ATOM 872 C CA . SER A 1 110 ? 1.950 -5.569 -18.298 1.00 79.81 110 SER A CA 1
ATOM 873 C C . SER A 1 110 ? 1.434 -4.999 -19.616 1.00 79.81 110 SER A C 1
ATOM 875 O O . SER A 1 110 ? 1.587 -5.593 -20.683 1.00 79.81 110 SER A O 1
ATOM 877 N N . GLY A 1 111 ? 0.811 -3.823 -19.553 1.00 77.00 111 GLY A N 1
ATOM 878 C CA . GLY A 1 111 ? 0.501 -3.028 -20.735 1.00 77.00 111 GLY A CA 1
ATOM 879 C C . GLY A 1 111 ? 1.766 -2.420 -21.356 1.00 77.00 111 GLY A C 1
ATOM 880 O O . GLY A 1 111 ? 2.887 -2.636 -20.907 1.00 77.00 111 GLY A O 1
ATOM 881 N N . ARG A 1 112 ? 1.601 -1.568 -22.378 1.00 76.19 112 ARG A N 1
ATOM 882 C CA . ARG A 1 112 ? 2.741 -0.941 -23.088 1.00 76.19 112 ARG A CA 1
ATOM 883 C C . ARG A 1 112 ? 3.635 -0.046 -22.215 1.00 76.19 112 ARG A C 1
ATOM 885 O O . ARG A 1 112 ? 4.745 0.267 -22.629 1.00 76.19 112 ARG A O 1
ATOM 892 N N . ARG A 1 113 ? 3.139 0.415 -21.064 1.00 86.12 113 ARG A N 1
ATOM 893 C CA . ARG A 1 113 ? 3.845 1.344 -20.163 1.00 86.12 113 ARG A CA 1
ATOM 894 C C . ARG A 1 113 ? 3.607 1.038 -18.689 1.00 86.12 113 ARG A C 1
ATOM 896 O O . ARG A 1 113 ? 4.529 1.179 -17.902 1.00 86.12 113 ARG A O 1
ATOM 903 N N . LEU A 1 114 ? 2.391 0.639 -18.323 1.00 91.88 114 LEU A N 1
ATOM 904 C CA . LEU A 1 114 ? 2.024 0.332 -16.943 1.00 91.88 114 LEU A CA 1
ATOM 905 C C . LEU A 1 114 ? 1.857 -1.171 -16.757 1.00 91.88 114 LEU A C 1
ATOM 907 O O . LEU A 1 114 ? 1.261 -1.838 -17.600 1.00 91.88 114 LEU A O 1
ATOM 911 N N . THR A 1 115 ? 2.363 -1.669 -15.637 1.00 94.88 115 THR A N 1
ATOM 912 C CA . THR A 1 115 ? 2.148 -3.029 -15.149 1.00 94.88 115 THR A CA 1
ATOM 913 C C . THR A 1 115 ? 1.206 -2.998 -13.965 1.00 94.88 115 THR A C 1
ATOM 915 O O . THR A 1 115 ? 1.379 -2.175 -13.064 1.00 94.88 115 THR A O 1
ATOM 918 N N . HIS A 1 116 ? 0.212 -3.881 -13.991 1.00 95.38 116 HIS A N 1
ATOM 919 C CA . HIS A 1 116 ? -0.732 -4.051 -12.899 1.00 95.38 116 HIS A CA 1
ATOM 920 C C . HIS A 1 116 ? -0.128 -4.906 -11.790 1.00 95.38 116 HIS A C 1
ATOM 922 O O . HIS A 1 116 ? 0.520 -5.917 -12.052 1.00 95.38 116 HIS A O 1
ATOM 928 N N . TYR A 1 117 ? -0.394 -4.520 -10.550 1.00 96.88 117 TYR A N 1
ATOM 929 C CA . TYR A 1 117 ? -0.044 -5.283 -9.362 1.00 96.88 117 TYR A CA 1
ATOM 930 C C . TYR A 1 117 ? -1.243 -5.344 -8.424 1.00 96.88 117 TYR A C 1
ATOM 932 O O . TYR A 1 117 ? -2.091 -4.449 -8.422 1.00 96.88 117 TYR A O 1
ATOM 940 N N . SER A 1 118 ? -1.305 -6.386 -7.608 1.00 97.06 118 SER A N 1
ATOM 941 C CA . SER A 1 118 ? -2.243 -6.456 -6.496 1.00 97.06 118 SER A CA 1
ATOM 942 C C . SER A 1 118 ? -1.520 -6.871 -5.229 1.00 97.06 118 SER A C 1
ATOM 944 O O . SER A 1 118 ? -0.672 -7.762 -5.274 1.00 97.06 118 SER A O 1
ATOM 946 N N . ILE A 1 119 ? -1.855 -6.211 -4.122 1.00 97.81 119 ILE A N 1
ATOM 947 C CA . ILE A 1 119 ? -1.372 -6.559 -2.785 1.00 97.81 119 ILE A CA 1
ATOM 948 C C . ILE A 1 119 ? -2.544 -6.740 -1.830 1.00 97.81 119 ILE A C 1
ATOM 950 O O . ILE A 1 119 ? -3.602 -6.141 -2.038 1.00 97.81 119 ILE A O 1
ATOM 954 N N . THR A 1 120 ? -2.362 -7.572 -0.810 1.00 96.75 120 THR A N 1
ATOM 955 C CA . THR A 1 120 ? -3.292 -7.732 0.317 1.00 96.75 120 THR A CA 1
ATOM 956 C C . THR A 1 120 ? -2.540 -7.642 1.632 1.00 96.75 120 THR A C 1
ATOM 958 O O . THR A 1 120 ? -1.400 -8.160 1.669 1.00 96.75 120 THR A O 1
#

Radius of gyration: 16.11 Å; chains: 1; bounding box: 41×33×54 Å

pLDDT: mean 76.36, std 24.6, range [29.31, 97.81]

Secondary structure (DSSP, 8-state):
------S--S---TT------PPP-S-S-TTS-S-EEEE--TT------EEEEEEEE--TTS--EEEEEEEES-S---SGGGTT-EEEEE-SSTT-EEEEE---EEEEEE-SS-EEEEE-

Organism: NCBI:txid251723

Foldseek 3Di:
DDDDDDDDPDDDDPPDFPPPPDDDDDDDPPPDQLKDKDWDAPVPDDQQKDWPDKTWDDDPPDDIDMKTKIKHQDPDDPQVSQAQIWMWMRNHPDSPTDIDGFHDKDWDDDDPGITIMMTD